Protein AF-A0A1G5Y300-F1 (afdb_monomer)

Foldseek 3Di:
DKFFADKAQDPVDPPDQPVPHARKIWTWIADPVRDIDIAIDGPVVCVVVVHDGGHHDPDDGDD

Solvent-accessible surface area (backbone atoms only — not comparable to full-atom values): 3958 Å² total; per-residue (Å²): 109,42,25,27,68,40,76,44,68,74,69,93,54,94,70,75,72,52,95,89,59,72,65,60,23,41,35,32,30,33,33,87,86,70,53,72,48,76,46,79,44,48,48,66,58,31,64,77,66,72,53,50,73,72,32,73,56,91,66,90,72,88,131

Sequence (63 aa):
MWTIKHIFDGDYGCEELRPGESPQVTVTLINEYGEEKTIRVADAMLTANNLDIGSPYPYPTPL

Radius of gyration: 12.41 Å; Cα contacts (8 Å, |Δi|>4): 101; chains: 1; bounding box: 28×20×29 Å

Nearest PDB structures (foldseek):
  1gut-assembly1_C  TM=8.451E-01  e=4.636E-01  Clostridium pasteurianum
  1h9m-assembly1_A  TM=8.722E-01  e=5.908E-01  Azotobacter vinelandii
  5m3k-assembly1_E  TM=5.895E-01  e=2.857E+00  Pseudomonas protegens Pf-5
  3u58-assembly4_D  TM=5.586E-01  e=1.759E+00  Tetrahymena thermophila
  8plf-assembly1_A  TM=6.273E-01  e=5.566E+00  Schistosoma mansoni

pLDDT: mean 84.41, std 13.35, range [51.44, 95.88]

Structure (mmCIF, N/CA/C/O backbone):
data_AF-A0A1G5Y300-F1
#
_entry.id   AF-A0A1G5Y300-F1
#
loop_
_atom_site.group_PDB
_atom_site.id
_atom_site.type_symbol
_atom_site.label_atom_id
_atom_site.label_alt_id
_atom_site.label_comp_id
_atom_site.label_asym_id
_atom_site.label_entity_id
_atom_site.label_seq_id
_atom_site.pdbx_PDB_ins_code
_atom_site.Cartn_x
_atom_site.Cartn_y
_atom_site.Cartn_z
_atom_site.occupancy
_atom_site.B_iso_or_equiv
_atom_site.auth_seq_id
_atom_site.auth_comp_id
_atom_site.auth_asym_id
_atom_site.auth_atom_id
_atom_site.pdbx_PDB_model_num
ATOM 1 N N . MET A 1 1 ? -10.358 -1.799 11.114 1.00 87.94 1 MET A N 1
ATOM 2 C CA . MET A 1 1 ? -10.206 -2.281 9.717 1.00 87.94 1 MET A CA 1
ATOM 3 C C . MET A 1 1 ? -9.213 -1.391 8.980 1.00 87.94 1 MET A C 1
ATOM 5 O O . MET A 1 1 ? -9.216 -0.201 9.257 1.00 87.94 1 MET A O 1
ATOM 9 N N . TRP A 1 2 ? -8.348 -1.938 8.118 1.00 94.44 2 TRP A N 1
ATOM 10 C CA . TRP A 1 2 ? -7.380 -1.145 7.343 1.00 94.44 2 TRP A CA 1
ATOM 11 C C . TRP A 1 2 ? -7.910 -0.880 5.937 1.00 94.44 2 TRP A C 1
ATOM 13 O O . TRP A 1 2 ? -8.442 -1.787 5.301 1.00 94.44 2 TRP A O 1
ATOM 23 N N . THR A 1 3 ? -7.715 0.338 5.452 1.00 95.25 3 THR A N 1
ATOM 24 C CA . THR A 1 3 ? -8.121 0.791 4.122 1.00 95.25 3 THR A CA 1
ATOM 25 C C . THR A 1 3 ? -6.919 1.389 3.419 1.00 95.25 3 THR A C 1
ATOM 27 O O . THR A 1 3 ? -6.126 2.099 4.037 1.00 95.25 3 THR A O 1
ATOM 30 N N . ILE A 1 4 ? -6.777 1.119 2.127 1.00 95.44 4 ILE A N 1
ATOM 31 C CA . ILE A 1 4 ? -5.722 1.709 1.310 1.00 95.44 4 ILE A CA 1
ATOM 32 C C . ILE A 1 4 ? -5.984 3.209 1.189 1.00 95.44 4 ILE A C 1
ATOM 34 O O . ILE A 1 4 ? -6.951 3.634 0.567 1.00 95.44 4 ILE A O 1
ATOM 38 N N . LYS A 1 5 ? -5.129 4.023 1.806 1.00 95.88 5 LYS A N 1
ATOM 39 C CA . LYS A 1 5 ? -5.185 5.485 1.723 1.00 95.88 5 LYS A CA 1
ATOM 40 C C . LYS A 1 5 ? -4.425 5.999 0.508 1.00 95.88 5 LYS A C 1
ATOM 42 O O . LYS A 1 5 ? -4.854 6.960 -0.120 1.00 95.88 5 LYS A O 1
ATOM 47 N N . HIS A 1 6 ? -3.282 5.390 0.209 1.00 94.81 6 HIS A N 1
ATOM 48 C CA . HIS A 1 6 ? -2.400 5.832 -0.861 1.00 94.81 6 HIS A CA 1
ATOM 49 C C . HIS A 1 6 ? -1.559 4.662 -1.372 1.00 94.81 6 HIS A C 1
ATOM 51 O O . HIS A 1 6 ? -1.151 3.808 -0.585 1.00 94.81 6 HIS A O 1
ATOM 57 N N . ILE A 1 7 ? -1.293 4.634 -2.675 1.00 92.81 7 ILE A N 1
ATOM 58 C CA . ILE A 1 7 ? -0.388 3.681 -3.317 1.00 92.81 7 ILE A CA 1
ATOM 59 C C . ILE A 1 7 ? 0.698 4.510 -3.989 1.00 92.81 7 ILE A C 1
ATOM 61 O O . ILE A 1 7 ? 0.412 5.380 -4.806 1.00 92.81 7 ILE A O 1
ATOM 65 N N . PHE A 1 8 ? 1.941 4.261 -3.608 1.00 89.12 8 PHE A N 1
ATOM 66 C CA . PHE A 1 8 ? 3.109 4.949 -4.118 1.00 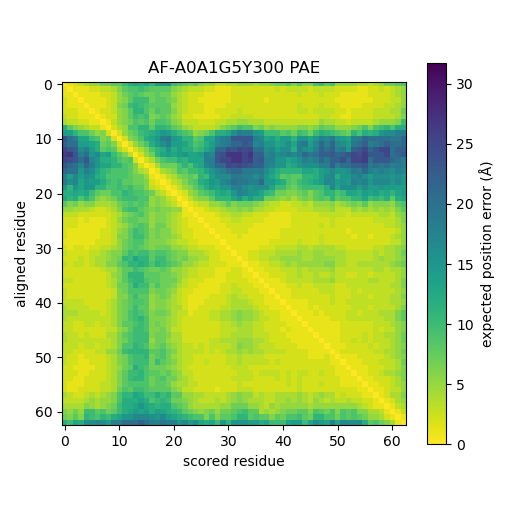89.12 8 PHE A CA 1
ATOM 67 C C . PHE A 1 8 ? 3.992 3.952 -4.865 1.00 89.12 8 PHE A C 1
ATOM 69 O O . PHE A 1 8 ? 4.691 3.143 -4.259 1.00 89.12 8 PHE A O 1
ATOM 76 N N . ASP A 1 9 ? 3.932 4.021 -6.191 1.00 78.56 9 ASP A N 1
ATOM 77 C CA . ASP A 1 9 ? 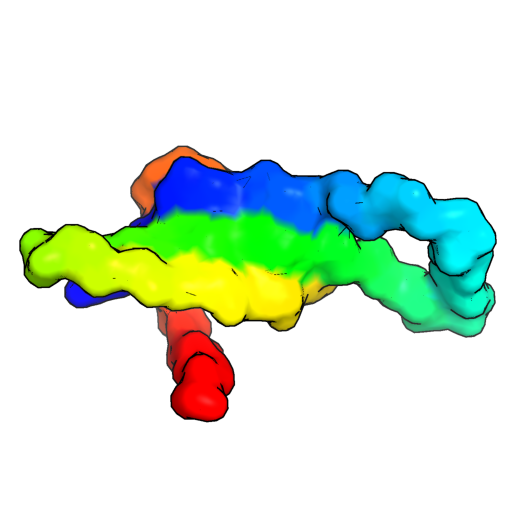4.712 3.199 -7.127 1.00 78.56 9 ASP A CA 1
ATOM 78 C C . ASP A 1 9 ? 6.158 3.709 -7.309 1.00 78.56 9 ASP A C 1
ATOM 80 O O . ASP A 1 9 ? 7.020 3.036 -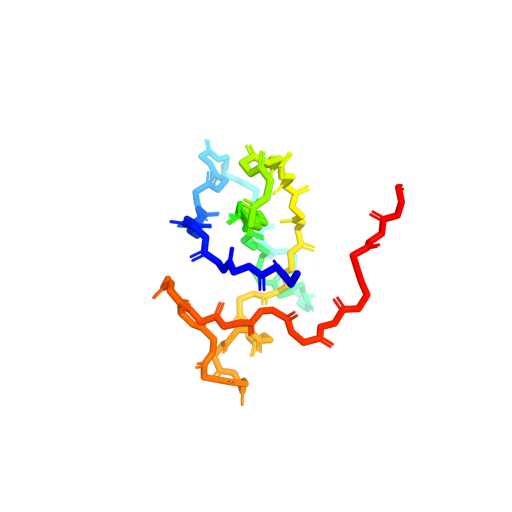7.860 1.00 78.56 9 ASP A O 1
ATOM 84 N N . GLY A 1 10 ? 6.448 4.915 -6.812 1.00 66.25 10 GLY A N 1
ATOM 85 C CA . GLY A 1 10 ? 7.689 5.626 -7.098 1.00 66.25 10 GLY A CA 1
ATOM 86 C C . GLY A 1 10 ? 8.866 5.249 -6.205 1.00 66.25 10 GLY A C 1
ATOM 87 O O . GLY A 1 10 ? 9.247 6.033 -5.342 1.00 66.25 10 GLY A O 1
ATOM 88 N N . ASP A 1 11 ? 9.549 4.141 -6.470 1.00 60.31 11 ASP A N 1
ATOM 89 C CA . ASP A 1 11 ? 10.979 4.108 -6.154 1.00 60.31 11 ASP A CA 1
ATOM 90 C C . ASP A 1 11 ? 11.672 5.012 -7.197 1.00 60.31 11 ASP A C 1
ATOM 92 O O . ASP A 1 11 ? 11.918 4.622 -8.335 1.00 60.31 11 ASP A O 1
ATOM 96 N N . TYR A 1 12 ? 11.881 6.293 -6.859 1.00 51.44 12 TYR A N 1
ATOM 97 C CA . TYR A 1 12 ? 12.596 7.302 -7.670 1.00 51.44 12 TYR A CA 1
ATOM 98 C C . TYR A 1 12 ? 14.107 6.966 -7.786 1.00 51.44 12 TYR A C 1
ATOM 100 O O . TYR A 1 12 ? 14.972 7.839 -7.718 1.00 51.44 12 TYR A O 1
ATOM 108 N N . GLY A 1 13 ? 14.437 5.685 -7.922 1.00 54.19 13 GLY A N 1
ATOM 109 C CA . GLY A 1 13 ? 15.768 5.131 -8.061 1.00 54.19 13 GLY A CA 1
ATOM 110 C C . GLY A 1 13 ? 15.832 4.301 -9.334 1.00 54.19 13 GLY A C 1
ATOM 111 O O . GLY A 1 13 ? 14.951 3.503 -9.631 1.00 54.19 13 GLY A O 1
ATOM 112 N N . CYS A 1 14 ? 16.900 4.490 -10.102 1.00 54.19 14 CYS A N 1
ATOM 113 C CA . CYS A 1 14 ? 17.247 3.693 -11.277 1.00 54.19 14 CYS A CA 1
ATOM 114 C C . CYS A 1 14 ? 17.697 2.270 -10.870 1.00 54.19 14 CYS A C 1
ATOM 116 O O . CYS A 1 14 ? 18.721 1.784 -11.344 1.00 54.19 14 CYS A O 1
ATOM 118 N N . GLU A 1 15 ? 17.000 1.627 -9.931 1.00 59.47 15 GLU A N 1
ATOM 119 C CA . GLU A 1 15 ? 17.234 0.235 -9.569 1.00 59.47 15 GLU A CA 1
ATOM 120 C C . GLU A 1 15 ? 16.545 -0.615 -10.627 1.00 59.47 15 GLU A C 1
ATOM 122 O O . GLU A 1 15 ? 15.357 -0.915 -10.559 1.00 59.47 15 GLU A O 1
ATOM 127 N N . GLU A 1 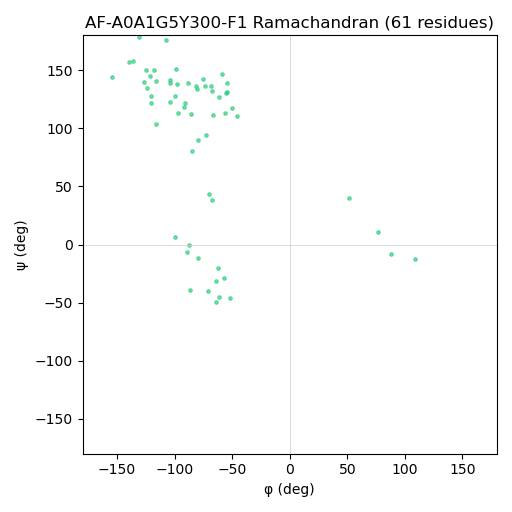16 ? 17.311 -0.932 -11.671 1.00 60.94 16 GLU A N 1
ATOM 128 C CA . GLU A 1 16 ? 16.938 -1.917 -12.675 1.00 60.94 16 GLU A CA 1
ATOM 129 C C . GLU A 1 16 ? 16.404 -3.159 -11.955 1.00 60.94 16 GLU A C 1
ATOM 131 O O . GLU A 1 16 ? 17.155 -3.869 -11.274 1.00 60.94 16 GLU A O 1
ATOM 136 N N . LEU A 1 17 ? 15.091 -3.396 -12.075 1.00 64.75 17 LEU A N 1
ATOM 137 C CA . LEU A 1 17 ? 14.461 -4.613 -11.581 1.00 64.75 17 LEU A CA 1
ATOM 138 C C . LEU A 1 17 ? 15.277 -5.782 -12.124 1.00 64.75 17 LEU A C 1
ATOM 140 O O . LEU A 1 17 ? 15.408 -5.960 -13.340 1.00 64.75 17 LEU A O 1
ATOM 144 N N . ARG A 1 18 ? 15.880 -6.560 -11.223 1.00 62.56 18 ARG A N 1
ATOM 145 C CA . ARG A 1 18 ? 16.650 -7.733 -11.634 1.00 62.56 18 ARG A CA 1
ATOM 146 C C . ARG A 1 18 ? 15.713 -8.671 -12.400 1.00 62.56 18 ARG A C 1
ATOM 148 O O . ARG A 1 18 ? 14.534 -8.756 -12.056 1.00 62.56 18 ARG A O 1
ATOM 155 N N . PRO A 1 19 ? 16.202 -9.406 -13.410 1.00 61.91 19 PRO A N 1
ATOM 156 C CA . PRO A 1 19 ? 15.374 -10.374 -14.117 1.00 61.91 19 PRO A CA 1
ATOM 157 C C . PRO A 1 19 ? 14.773 -11.383 -13.125 1.00 61.91 19 PRO A C 1
ATOM 159 O O . PRO A 1 19 ? 15.501 -12.163 -12.514 1.00 61.91 19 PRO A O 1
ATOM 162 N N . GLY A 1 20 ? 13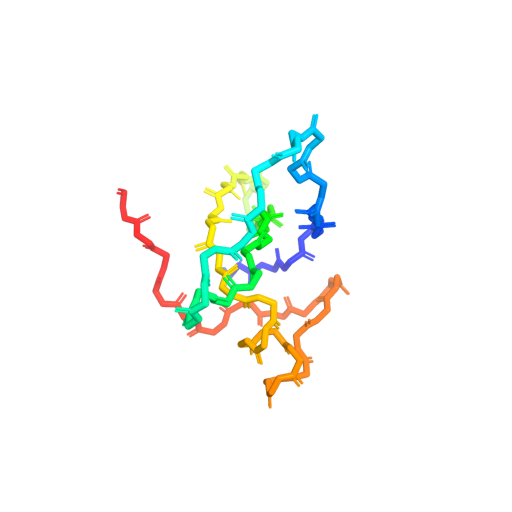.446 -11.339 -12.964 1.00 70.06 20 GLY A N 1
ATOM 163 C CA . GLY A 1 20 ? 12.686 -12.160 -12.013 1.00 70.06 20 GLY A CA 1
ATOM 164 C C . GLY A 1 20 ? 12.110 -11.409 -10.805 1.00 70.06 20 GLY A C 1
ATOM 165 O O . GLY A 1 20 ? 11.247 -11.961 -10.128 1.00 70.06 20 GLY A O 1
ATOM 166 N N . GLU A 1 21 ? 12.518 -10.163 -10.555 1.00 68.62 21 GLU A N 1
ATOM 167 C CA . GLU A 1 21 ? 11.934 -9.329 -9.500 1.00 68.62 21 GLU A CA 1
ATOM 168 C C . GLU A 1 21 ? 10.634 -8.677 -9.984 1.00 68.62 21 GLU A C 1
ATOM 170 O O . GLU A 1 21 ? 10.541 -8.176 -11.106 1.00 68.62 21 GLU A O 1
ATOM 175 N N . SER A 1 22 ? 9.612 -8.691 -9.127 1.00 73.38 22 SER A N 1
ATOM 176 C CA . SER A 1 22 ? 8.353 -7.989 -9.389 1.00 73.38 22 SER A CA 1
ATOM 177 C C . SER A 1 22 ? 8.442 -6.554 -8.868 1.00 73.38 22 SER A C 1
ATOM 179 O O . SER A 1 22 ? 8.946 -6.368 -7.757 1.00 73.38 22 SER A O 1
ATOM 181 N N . PRO A 1 23 ? 7.926 -5.553 -9.605 1.00 81.31 23 PRO A N 1
ATOM 182 C CA . PRO A 1 23 ? 7.863 -4.183 -9.112 1.00 81.31 23 PRO A CA 1
ATOM 183 C C . PRO A 1 23 ? 7.132 -4.140 -7.768 1.00 81.31 23 PRO A C 1
ATOM 185 O O . PRO A 1 23 ? 6.069 -4.749 -7.593 1.00 81.31 23 PRO A O 1
ATOM 188 N N . GLN A 1 24 ? 7.744 -3.460 -6.802 1.00 86.25 24 GLN A N 1
ATOM 189 C CA . GLN A 1 24 ? 7.170 -3.252 -5.482 1.00 86.25 24 GLN A CA 1
ATOM 190 C C . GLN A 1 24 ? 6.643 -1.834 -5.367 1.00 86.25 24 GLN A C 1
ATOM 192 O O . GLN A 1 24 ? 7.307 -0.878 -5.752 1.00 86.25 24 GLN A O 1
ATOM 197 N N . VAL A 1 25 ? 5.476 -1.717 -4.750 1.00 88.88 25 VAL A N 1
ATOM 198 C CA . VAL A 1 25 ? 4.837 -0.447 -4.446 1.00 88.88 25 VAL A CA 1
ATOM 199 C C . VAL A 1 25 ? 4.698 -0.292 -2.945 1.00 88.88 25 VAL A C 1
ATOM 201 O O . VAL A 1 25 ? 4.572 -1.253 -2.179 1.00 88.88 25 VAL A O 1
ATOM 204 N N . THR A 1 26 ? 4.734 0.955 -2.516 1.00 91.44 26 THR A N 1
ATOM 205 C CA . THR A 1 26 ? 4.582 1.342 -1.125 1.00 91.44 26 THR A CA 1
ATOM 206 C C . THR A 1 26 ? 3.130 1.741 -0.886 1.00 91.44 26 THR A C 1
ATOM 208 O O . THR A 1 26 ? 2.654 2.734 -1.422 1.00 91.44 26 THR A O 1
ATOM 211 N N . VAL A 1 27 ? 2.406 0.970 -0.082 1.00 92.69 27 VAL A N 1
ATOM 212 C CA . VAL A 1 27 ? 0.991 1.195 0.220 1.00 92.69 27 VAL A CA 1
ATOM 213 C C . VAL A 1 27 ? 0.855 1.786 1.613 1.00 92.69 27 VAL A C 1
ATOM 215 O O . VAL A 1 27 ? 1.282 1.186 2.600 1.00 92.69 27 VAL A O 1
ATOM 218 N N . THR A 1 28 ? 0.224 2.951 1.705 1.00 94.94 28 THR A N 1
ATOM 219 C CA . THR A 1 28 ? -0.186 3.552 2.973 1.00 94.94 28 THR A CA 1
ATOM 220 C C . THR A 1 28 ? -1.596 3.092 3.304 1.00 94.94 28 THR A C 1
ATOM 222 O O . THR A 1 28 ? -2.537 3.313 2.541 1.00 94.94 28 THR A O 1
ATOM 225 N N . LEU A 1 29 ? -1.745 2.462 4.460 1.00 95.19 29 LEU A N 1
ATOM 226 C CA . LEU A 1 29 ? -3.007 2.017 5.023 1.00 95.19 29 LEU A CA 1
ATOM 227 C C . LEU A 1 29 ? -3.424 2.956 6.148 1.00 95.19 29 LEU A C 1
ATOM 229 O O . LEU A 1 29 ? -2.585 3.361 6.948 1.00 95.19 29 LEU A O 1
ATOM 233 N N . ILE A 1 30 ? -4.717 3.238 6.245 1.00 95.88 30 ILE A N 1
ATOM 234 C CA . ILE A 1 30 ? -5.326 3.968 7.357 1.00 95.88 30 ILE A CA 1
ATOM 235 C C . ILE A 1 30 ? -6.395 3.105 8.016 1.00 95.88 30 ILE A C 1
ATOM 237 O O . ILE A 1 30 ? -7.076 2.337 7.334 1.00 95.88 30 ILE A O 1
ATOM 241 N N . ASN A 1 31 ? -6.541 3.209 9.332 1.00 94.19 31 ASN A N 1
ATOM 242 C CA . ASN A 1 31 ? -7.638 2.570 10.047 1.00 94.19 31 ASN A CA 1
ATOM 243 C C . ASN A 1 31 ? -8.689 3.576 1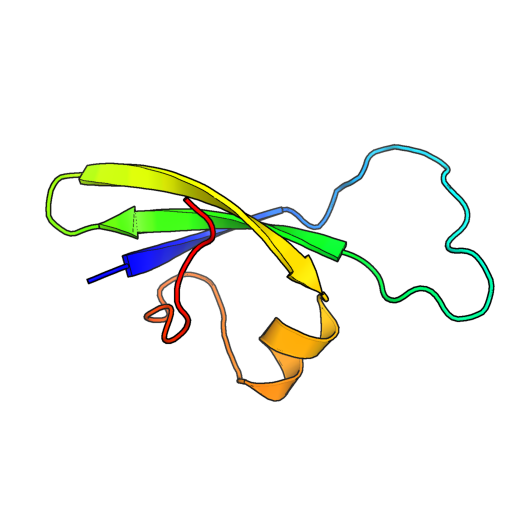0.542 1.00 94.19 31 ASN A C 1
ATOM 245 O O . ASN A 1 31 ? -8.552 4.789 10.409 1.00 94.19 31 ASN A O 1
ATOM 249 N N . GLU A 1 32 ? -9.757 3.049 11.134 1.00 93.62 32 GLU A N 1
ATOM 250 C CA . GLU A 1 32 ? -10.863 3.830 11.706 1.00 93.62 32 GLU A CA 1
ATOM 251 C C . GLU A 1 32 ? -10.462 4.754 12.870 1.00 93.62 32 GLU A C 1
ATOM 253 O O . GLU A 1 32 ? -11.162 5.724 13.144 1.00 93.62 32 GLU A O 1
ATOM 258 N N . TYR A 1 33 ? -9.330 4.486 13.525 1.00 94.00 33 TYR A N 1
ATOM 259 C CA . TYR A 1 33 ? -8.771 5.316 14.594 1.00 94.00 33 TYR A CA 1
ATOM 260 C C . TYR A 1 33 ? -7.864 6.436 14.057 1.00 94.00 33 TYR A C 1
ATOM 262 O O . TYR A 1 33 ? -7.332 7.224 14.836 1.00 94.00 33 TYR A O 1
ATOM 270 N N . GLY A 1 34 ? -7.686 6.519 12.733 1.00 93.56 34 GLY A N 1
ATOM 271 C CA . GLY A 1 34 ? -6.776 7.461 12.085 1.00 93.56 34 GLY A CA 1
ATOM 272 C C . GLY A 1 34 ? -5.305 7.053 12.171 1.00 93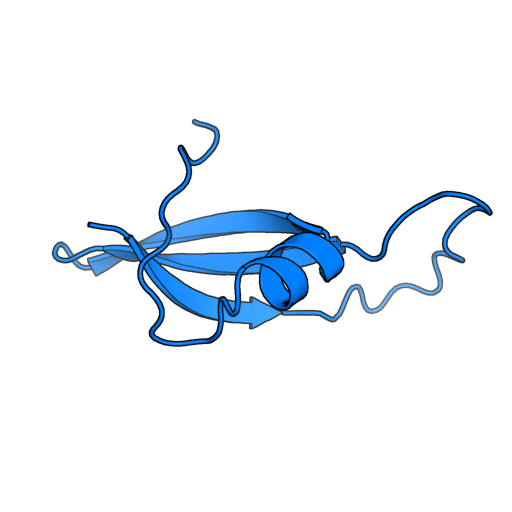.56 34 GLY A C 1
ATOM 273 O O . GLY A 1 34 ? -4.439 7.857 11.840 1.00 93.56 34 GLY A O 1
ATOM 274 N N . GLU A 1 35 ? -5.004 5.825 12.601 1.00 94.38 35 GLU A N 1
ATOM 275 C CA . GLU A 1 35 ? -3.641 5.304 12.577 1.00 94.38 35 GLU A CA 1
ATOM 276 C C . GLU A 1 35 ? -3.254 4.979 11.139 1.00 94.38 35 GLU A C 1
ATOM 278 O O . GLU A 1 35 ? -4.029 4.375 10.391 1.00 94.38 35 GLU A O 1
ATOM 283 N N . GLU A 1 36 ? -2.036 5.355 10.768 1.00 94.25 36 GLU A N 1
ATOM 284 C CA . GLU A 1 36 ? -1.486 5.134 9.439 1.00 94.25 36 GLU A CA 1
ATOM 285 C C . GLU A 1 36 ? -0.290 4.195 9.522 1.00 94.25 36 GLU A C 1
ATOM 287 O O . GLU A 1 36 ? 0.538 4.296 10.428 1.00 94.25 36 GLU A O 1
ATOM 292 N N . LYS A 1 37 ? -0.173 3.288 8.555 1.00 92.81 37 LYS A N 1
ATOM 293 C CA . LYS A 1 37 ? 1.034 2.483 8.384 1.00 92.81 37 LYS A CA 1
ATOM 294 C C . LYS A 1 37 ? 1.379 2.330 6.921 1.00 92.81 37 LYS A C 1
ATOM 296 O O . LYS A 1 37 ? 0.506 2.385 6.061 1.00 92.81 37 LYS A O 1
ATOM 301 N N . THR A 1 38 ? 2.643 2.058 6.657 1.00 91.88 38 THR A N 1
ATOM 302 C CA . THR A 1 38 ? 3.154 1.914 5.303 1.00 91.88 38 THR A CA 1
ATOM 303 C C . THR A 1 38 ? 3.742 0.524 5.135 1.00 91.88 38 THR A C 1
ATOM 305 O O . THR A 1 38 ? 4.555 0.092 5.947 1.00 91.88 38 THR A O 1
ATOM 308 N N . ILE A 1 39 ? 3.316 -0.182 4.093 1.00 90.50 39 ILE A N 1
ATOM 309 C CA . ILE A 1 39 ? 3.774 -1.532 3.764 1.00 90.50 39 ILE A CA 1
ATOM 310 C C . ILE A 1 39 ? 4.301 -1.565 2.331 1.00 90.50 39 ILE A C 1
ATOM 312 O O . ILE A 1 39 ? 3.829 -0.820 1.478 1.00 90.50 39 ILE A O 1
ATOM 316 N N . ARG A 1 40 ? 5.267 -2.441 2.053 1.00 88.88 40 ARG A N 1
ATOM 317 C CA . ARG A 1 40 ? 5.710 -2.734 0.685 1.00 88.88 40 ARG A CA 1
ATOM 318 C C . ARG A 1 40 ? 5.053 -4.020 0.210 1.00 88.88 40 ARG A C 1
ATOM 320 O O . ARG A 1 40 ? 5.114 -5.034 0.903 1.00 88.88 40 ARG A O 1
ATOM 327 N N . VAL A 1 41 ? 4.421 -3.970 -0.953 1.00 88.44 41 VAL A N 1
ATOM 328 C CA . VAL A 1 41 ? 3.770 -5.119 -1.595 1.00 88.44 41 VAL A CA 1
ATOM 329 C C . VAL A 1 41 ? 4.112 -5.133 -3.077 1.00 88.44 41 VAL A C 1
ATOM 331 O O . VAL A 1 41 ? 4.484 -4.109 -3.638 1.00 88.44 41 VAL A O 1
ATOM 334 N N . ALA A 1 42 ? 4.004 -6.292 -3.722 1.00 88.94 42 ALA A N 1
ATOM 335 C CA . ALA A 1 42 ? 4.150 -6.365 -5.171 1.00 88.94 42 ALA A CA 1
ATOM 336 C C . ALA A 1 42 ? 2.966 -5.666 -5.856 1.00 88.94 42 ALA A C 1
ATOM 338 O O . ALA A 1 42 ? 1.819 -5.915 -5.479 1.00 88.94 42 ALA A O 1
ATOM 339 N N . ASP A 1 43 ? 3.231 -4.875 -6.894 1.00 88.06 43 ASP A N 1
ATOM 340 C CA . ASP A 1 43 ? 2.192 -4.269 -7.742 1.00 88.06 43 ASP A CA 1
ATOM 341 C C . ASP A 1 43 ? 1.199 -5.330 -8.253 1.00 88.06 43 ASP A C 1
ATOM 343 O O . ASP A 1 43 ? -0.020 -5.212 -8.109 1.00 88.06 43 ASP A O 1
ATOM 347 N N . ALA A 1 44 ? 1.737 -6.454 -8.738 1.00 88.69 44 ALA A N 1
ATOM 348 C CA . ALA A 1 44 ? 0.944 -7.565 -9.250 1.00 88.69 44 ALA A CA 1
ATOM 349 C C . ALA A 1 44 ? -0.051 -8.121 -8.216 1.00 88.69 44 ALA A C 1
ATOM 351 O O . ALA A 1 44 ? -1.104 -8.630 -8.595 1.00 88.69 44 ALA A O 1
ATOM 352 N N . MET A 1 45 ? 0.249 -8.020 -6.915 1.00 89.50 45 MET A N 1
ATOM 353 C CA . MET A 1 45 ? -0.664 -8.455 -5.857 1.00 89.50 45 MET A CA 1
ATOM 354 C C . MET A 1 45 ? -1.868 -7.518 -5.74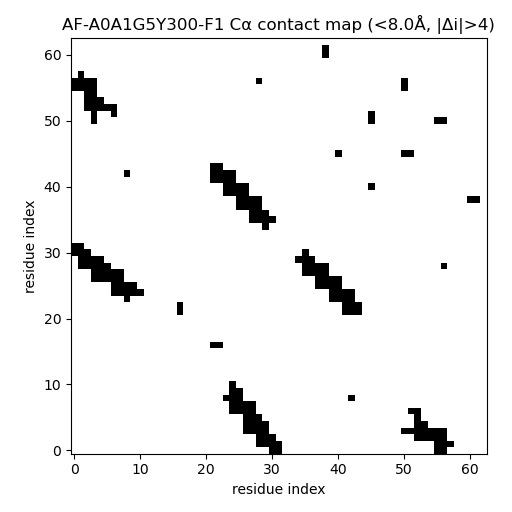3 1.00 89.50 45 MET A C 1
ATOM 356 O O . MET A 1 45 ? -2.989 -8.005 -5.600 1.00 89.50 45 MET A O 1
ATOM 360 N N . LEU A 1 46 ? -1.665 -6.204 -5.862 1.00 91.06 46 LEU A N 1
ATOM 361 C CA . LEU A 1 46 ? -2.765 -5.241 -5.862 1.00 91.06 46 LEU A CA 1
ATOM 362 C C . LEU A 1 46 ? -3.663 -5.456 -7.079 1.00 91.06 46 LEU A C 1
ATOM 364 O O . LEU A 1 46 ? -4.870 -5.649 -6.930 1.00 91.06 46 LEU A O 1
ATOM 368 N N . THR A 1 47 ? -3.057 -5.549 -8.264 1.00 90.00 47 THR A N 1
ATOM 369 C CA . THR A 1 47 ? -3.770 -5.764 -9.528 1.00 90.00 47 THR A CA 1
ATOM 370 C C . THR A 1 47 ? -4.533 -7.094 -9.544 1.00 90.00 47 THR A C 1
ATOM 372 O O . THR A 1 47 ? -5.711 -7.127 -9.898 1.00 90.00 47 THR A O 1
ATOM 375 N N . ALA A 1 48 ? -3.918 -8.194 -9.093 1.00 92.62 48 ALA A N 1
ATOM 376 C CA . ALA A 1 48 ? -4.566 -9.509 -9.050 1.00 92.62 48 ALA A CA 1
ATOM 377 C C . ALA A 1 48 ? -5.767 -9.556 -8.091 1.00 92.62 48 ALA A C 1
ATOM 379 O O . ALA A 1 48 ? -6.726 -10.286 -8.340 1.00 92.62 48 ALA A O 1
ATOM 380 N N . ASN A 1 49 ? -5.733 -8.768 -7.013 1.00 92.81 49 ASN A N 1
ATOM 381 C CA . ASN A 1 49 ? -6.796 -8.716 -6.010 1.00 92.81 49 ASN A CA 1
ATOM 382 C C . ASN A 1 49 ? -7.746 -7.521 -6.190 1.00 92.81 49 ASN A C 1
ATOM 384 O O . ASN A 1 49 ? -8.623 -7.330 -5.351 1.00 92.81 49 ASN A O 1
ATOM 388 N N . ASN A 1 50 ? -7.608 -6.749 -7.278 1.00 93.94 50 ASN A N 1
ATOM 389 C CA . ASN A 1 50 ? -8.390 -5.533 -7.546 1.00 93.94 50 ASN A CA 1
ATOM 390 C C . ASN A 1 50 ? -8.372 -4.553 -6.355 1.00 93.94 50 ASN A C 1
ATOM 392 O O . ASN A 1 50 ? -9.392 -3.968 -5.994 1.00 93.94 50 ASN A O 1
ATOM 396 N N . LEU A 1 51 ? -7.209 -4.417 -5.715 1.00 93.88 51 LEU A N 1
ATOM 397 C CA . LEU A 1 51 ? -7.002 -3.517 -4.588 1.00 93.88 51 LEU A CA 1
ATOM 398 C C . LEU A 1 51 ? -6.507 -2.164 -5.093 1.00 93.88 51 LEU A C 1
ATOM 400 O O . LEU A 1 51 ? -5.419 -2.068 -5.651 1.00 93.88 51 LEU A O 1
ATOM 404 N N . ASP A 1 52 ? -7.293 -1.128 -4.833 1.00 94.38 52 ASP A N 1
ATOM 405 C CA . ASP A 1 52 ? -6.975 0.263 -5.164 1.00 94.38 52 ASP A CA 1
ATOM 406 C C . ASP A 1 52 ? -7.197 1.182 -3.949 1.00 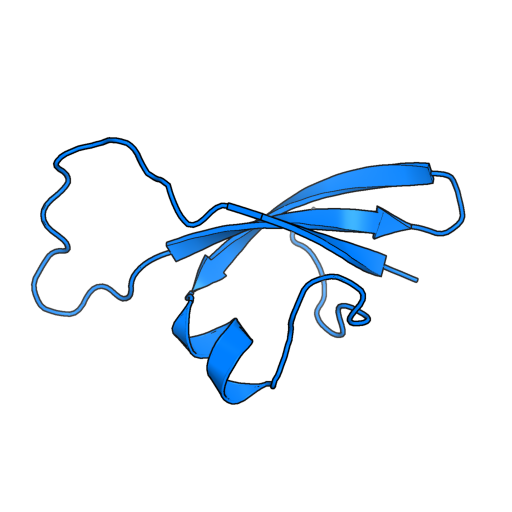94.38 52 ASP A C 1
ATOM 408 O O . ASP A 1 52 ? -7.632 0.737 -2.880 1.00 94.38 52 ASP A O 1
ATOM 412 N N . ILE A 1 53 ? -6.922 2.476 -4.091 1.00 94.56 53 ILE A N 1
ATOM 413 C CA . ILE A 1 53 ? -7.190 3.482 -3.067 1.00 94.56 53 ILE A CA 1
ATOM 414 C C . ILE A 1 53 ? -8.673 3.432 -2.664 1.00 94.56 53 ILE A C 1
ATOM 416 O O . ILE A 1 53 ? -9.583 3.409 -3.486 1.00 94.56 53 ILE A O 1
ATOM 420 N N . GLY A 1 54 ? -8.924 3.387 -1.357 1.00 94.62 54 GLY A N 1
ATOM 421 C CA . GLY A 1 54 ? -10.248 3.196 -0.767 1.00 94.62 54 GLY A CA 1
ATOM 422 C C . GLY A 1 54 ? -10.644 1.732 -0.561 1.00 94.62 54 GLY A C 1
ATOM 423 O O . GLY A 1 54 ? -11.636 1.471 0.121 1.00 94.62 54 GLY A O 1
ATOM 424 N N . SER A 1 55 ? -9.872 0.770 -1.072 1.00 95.38 55 SER A N 1
ATOM 425 C CA . SER A 1 55 ? -10.160 -0.653 -0.871 1.00 95.38 55 SER A CA 1
ATOM 426 C C . SER A 1 55 ? -9.795 -1.105 0.545 1.00 95.38 55 SER A C 1
ATOM 428 O O . SER A 1 55 ? -8.764 -0.682 1.085 1.00 95.38 55 SER A O 1
ATOM 430 N N . PRO A 1 56 ? -10.595 -1.990 1.164 1.00 94.25 56 PRO A N 1
ATOM 431 C CA . PRO A 1 56 ? -10.218 -2.609 2.423 1.00 94.25 56 PRO A CA 1
ATOM 432 C C . PRO A 1 56 ? -9.028 -3.541 2.199 1.00 94.25 56 PRO A C 1
ATOM 434 O O . PRO A 1 56 ? -9.042 -4.360 1.285 1.00 94.25 56 PRO A O 1
ATOM 437 N N . TYR A 1 57 ? -8.006 -3.437 3.042 1.00 93.06 57 TYR A N 1
ATOM 438 C CA . TYR A 1 57 ? -6.822 -4.281 2.951 1.00 93.06 57 TYR A CA 1
ATOM 439 C C . TYR A 1 57 ? -7.058 -5.603 3.706 1.00 93.06 57 TYR A C 1
ATOM 441 O O . TYR A 1 57 ? -7.195 -5.574 4.934 1.00 93.06 57 TYR A O 1
ATOM 449 N N . PRO A 1 58 ? -7.132 -6.763 3.019 1.00 90.25 58 PRO A N 1
ATOM 450 C CA . PRO A 1 58 ? -7.595 -8.012 3.629 1.00 90.25 58 PRO A CA 1
ATOM 451 C C . PRO A 1 58 ? -6.473 -8.841 4.274 1.00 90.25 58 PRO A C 1
ATOM 453 O O . PRO A 1 58 ? -6.750 -9.855 4.913 1.00 90.25 58 PRO A O 1
ATOM 456 N N . TYR A 1 59 ? -5.210 -8.441 4.107 1.00 88.88 59 TYR A N 1
ATOM 457 C CA . TYR A 1 59 ? -4.054 -9.223 4.543 1.00 88.88 59 TYR A CA 1
ATOM 458 C C . TYR A 1 59 ? -3.493 -8.743 5.884 1.00 88.88 59 TYR A C 1
ATOM 460 O O . TYR A 1 59 ? -3.561 -7.550 6.196 1.00 88.88 59 TYR A O 1
ATOM 468 N N . PRO A 1 60 ? -2.878 -9.646 6.672 1.00 85.38 60 PRO A N 1
ATOM 469 C CA . PRO A 1 60 ? -2.121 -9.243 7.844 1.00 85.38 60 PRO A CA 1
ATOM 470 C C . PRO A 1 60 ? -0.960 -8.346 7.414 1.00 85.38 60 PRO A C 1
ATOM 472 O O . PRO A 1 60 ? -0.163 -8.684 6.540 1.00 85.38 60 PRO A O 1
ATOM 475 N N . THR A 1 61 ? -0.879 -7.176 8.030 1.00 78.56 61 THR A N 1
ATOM 476 C CA . THR A 1 61 ? 0.236 -6.253 7.832 1.00 78.56 61 THR A CA 1
ATOM 477 C C . THR A 1 61 ? 1.403 -6.726 8.698 1.00 78.56 61 THR A C 1
ATOM 479 O O . THR A 1 61 ? 1.142 -7.022 9.870 1.00 78.56 61 THR A O 1
ATOM 482 N N . PRO A 1 62 ? 2.646 -6.793 8.186 1.00 69.81 62 PRO A N 1
ATOM 483 C CA . PRO A 1 62 ? 3.800 -7.090 9.031 1.00 69.81 62 PRO A CA 1
ATOM 484 C C . PRO A 1 62 ? 3.857 -6.094 10.203 1.00 69.81 62 PRO A C 1
ATOM 486 O O . PRO A 1 62 ? 3.500 -4.924 10.028 1.00 69.81 62 PRO A O 1
ATOM 489 N N . LEU A 1 63 ? 4.187 -6.608 11.396 1.00 53.81 63 LEU A N 1
ATOM 490 C CA . LEU A 1 63 ? 4.319 -5.834 12.637 1.00 53.81 63 LEU A CA 1
ATOM 491 C C . LEU A 1 63 ? 5.535 -4.909 12.584 1.00 53.81 63 LEU A C 1
ATOM 493 O O . LEU A 1 63 ? 6.588 -5.373 12.091 1.00 53.81 63 LEU A O 1
#

Mean predicted aligned error: 6.0 Å

Secondary structure (DSSP, 8-state):
-EEEEEEE----S-----TTPPPEEEEEEEETT--EEEEEEEHHHHHHTT--TT-B--SPPP-